Protein AF-A0A0F8V5L2-F1 (afdb_monomer_lite)

pLDDT: mean 91.02, std 13.53, range [37.03, 98.12]

Secondary structure (DSSP, 8-state):
---------GGG-GGGTS--S---SS-HHHHHHHH-----HHHHHHHHHHHHT-S-EEEEEEPPP-SS---EEEEETT-

Structure (mmCIF, N/CA/C/O backbone):
data_AF-A0A0F8V5L2-F1
#
_entry.id   AF-A0A0F8V5L2-F1
#
loop_
_atom_site.group_PDB
_atom_site.id
_atom_site.type_symbol
_atom_site.label_atom_id
_atom_site.label_alt_id
_atom_site.label_comp_id
_atom_site.label_asym_id
_atom_site.label_entity_id
_atom_site.label_seq_id
_atom_site.pdbx_PDB_ins_code
_atom_site.Cartn_x
_atom_site.Cartn_y
_atom_site.Cartn_z
_atom_site.occupancy
_atom_site.B_iso_or_equiv
_atom_site.auth_seq_id
_atom_site.auth_comp_id
_atom_site.auth_asym_id
_atom_site.auth_atom_id
_atom_site.pdbx_PDB_model_num
ATOM 1 N N . MET A 1 1 ? -23.810 9.488 20.169 1.00 37.03 1 MET A N 1
ATOM 2 C CA . MET A 1 1 ? -23.166 10.482 19.291 1.00 37.03 1 MET A CA 1
ATOM 3 C C . MET A 1 1 ? -22.315 9.696 18.324 1.00 37.03 1 MET A C 1
ATOM 5 O O . MET A 1 1 ? -21.252 9.230 18.707 1.00 37.03 1 MET A O 1
ATOM 9 N N . ASP A 1 2 ? -22.865 9.426 17.146 1.00 44.16 2 ASP A N 1
ATOM 10 C CA . ASP A 1 2 ? -22.176 8.679 16.100 1.00 44.16 2 ASP A CA 1
ATOM 11 C C . ASP A 1 2 ? -21.203 9.652 15.429 1.00 44.16 2 ASP A C 1
ATOM 13 O O . ASP A 1 2 ? -21.602 10.524 14.654 1.00 44.16 2 ASP A O 1
ATOM 17 N N . LEU A 1 3 ? -19.942 9.621 15.868 1.00 45.41 3 LEU A N 1
ATOM 18 C CA . LEU A 1 3 ? -18.877 10.391 15.242 1.00 45.41 3 LEU A CA 1
ATOM 19 C C . LEU A 1 3 ? -18.640 9.713 13.895 1.00 45.41 3 LEU A C 1
ATOM 21 O O . LEU A 1 3 ? -17.873 8.757 13.825 1.00 45.41 3 LEU A O 1
ATOM 25 N N . GLY A 1 4 ? -19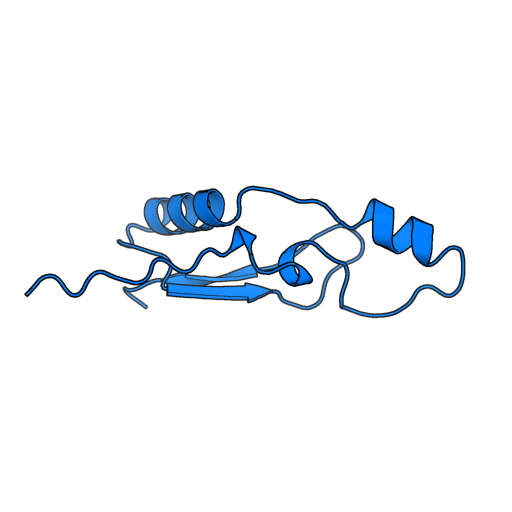.363 10.159 12.863 1.00 44.22 4 GLY A N 1
ATOM 26 C CA . GLY A 1 4 ? -19.224 9.665 11.499 1.00 44.22 4 GLY A CA 1
ATOM 27 C C . GLY A 1 4 ? -17.746 9.617 11.150 1.00 44.22 4 GLY A C 1
ATOM 28 O O . GLY A 1 4 ? -17.108 10.651 10.944 1.00 44.22 4 GLY A O 1
ATOM 29 N N . SER A 1 5 ? -17.173 8.416 11.194 1.00 53.50 5 SER A N 1
ATOM 30 C CA . SER A 1 5 ? -15.762 8.230 10.936 1.00 53.50 5 SER A CA 1
ATOM 31 C C . SER A 1 5 ? -15.562 8.637 9.491 1.00 53.50 5 SER A C 1
ATOM 33 O O . SER A 1 5 ? -16.113 7.985 8.605 1.00 53.50 5 SER A O 1
ATOM 35 N N . TYR A 1 6 ? -14.816 9.712 9.245 1.00 58.19 6 TYR A N 1
ATOM 36 C CA . TYR A 1 6 ? -14.305 9.992 7.913 1.00 58.19 6 TYR A CA 1
ATOM 37 C C . TYR A 1 6 ? -13.518 8.757 7.487 1.00 58.19 6 TYR A C 1
ATOM 39 O O . TYR A 1 6 ? -12.391 8.530 7.933 1.00 58.19 6 TYR A O 1
ATOM 47 N N . GLN A 1 7 ? -14.160 7.897 6.703 1.00 67.81 7 GLN A N 1
ATOM 48 C CA . GLN A 1 7 ? -13.520 6.718 6.174 1.00 67.81 7 GLN A CA 1
ATOM 49 C C . GLN A 1 7 ? -12.479 7.240 5.200 1.00 67.81 7 GLN A C 1
ATOM 51 O O . GLN A 1 7 ? -12.810 7.874 4.199 1.00 67.81 7 GLN A O 1
ATOM 56 N N . THR A 1 8 ? -11.211 7.083 5.569 1.00 84.88 8 THR A N 1
ATOM 57 C CA . THR A 1 8 ? -10.116 7.549 4.730 1.00 84.88 8 THR A CA 1
ATOM 58 C C . THR A 1 8 ? -10.183 6.767 3.429 1.00 84.88 8 THR A C 1
ATOM 60 O O . THR A 1 8 ? -10.087 5.543 3.441 1.00 84.88 8 THR A O 1
ATOM 63 N N . ASP A 1 9 ? -10.400 7.468 2.317 1.00 94.94 9 ASP A N 1
ATOM 64 C CA . ASP A 1 9 ? -10.360 6.852 0.999 1.00 94.94 9 ASP A CA 1
ATOM 65 C C . ASP A 1 9 ? -8.900 6.621 0.608 1.00 94.94 9 ASP A C 1
ATOM 67 O O . ASP A 1 9 ? -8.221 7.499 0.068 1.00 94.94 9 ASP A O 1
ATOM 71 N N . TRP A 1 10 ? -8.399 5.426 0.899 1.00 96.31 10 TRP A N 1
ATOM 72 C CA . TRP A 1 10 ? -7.036 5.021 0.584 1.00 96.31 10 TRP A CA 1
ATOM 73 C C . TRP A 1 10 ? -6.793 4.953 -0.925 1.00 96.31 10 TRP A C 1
ATOM 75 O O . TRP A 1 10 ? -5.657 5.119 -1.367 1.00 96.31 10 TRP A O 1
ATOM 85 N N . ASN A 1 11 ? -7.847 4.788 -1.732 1.00 96.94 11 ASN A N 1
ATOM 86 C CA . ASN A 1 11 ? -7.734 4.763 -3.189 1.00 96.94 11 ASN A CA 1
ATOM 87 C C . ASN A 1 11 ? -7.392 6.141 -3.777 1.00 96.94 11 ASN A C 1
ATOM 89 O O . ASN A 1 11 ? -6.882 6.200 -4.898 1.00 96.94 11 ASN A O 1
ATOM 93 N N . SER A 1 12 ? -7.605 7.227 -3.023 1.00 96.44 12 SER A N 1
ATOM 94 C CA . SER A 1 12 ? -7.231 8.595 -3.416 1.00 96.44 12 SER A CA 1
ATOM 95 C C . SER A 1 12 ? -5.722 8.878 -3.320 1.00 96.44 12 SER A C 1
ATOM 97 O O . SER A 1 12 ? -5.231 9.871 -3.859 1.00 96.44 12 SER A O 1
ATOM 99 N N . LYS A 1 13 ? -4.955 8.013 -2.645 1.00 95.44 13 LYS A N 1
ATOM 100 C CA . LYS A 1 13 ? -3.517 8.192 -2.410 1.00 95.44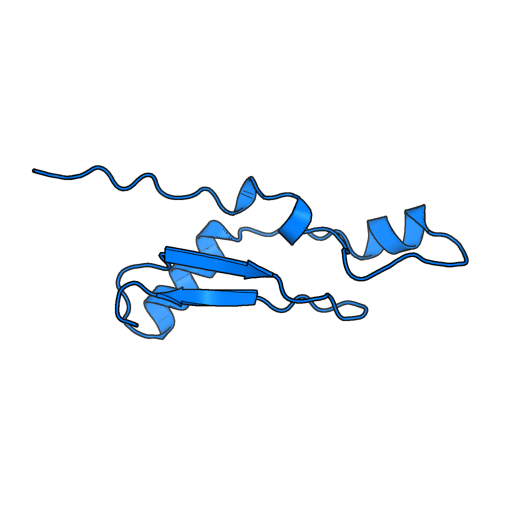 13 LYS A CA 1
ATOM 101 C C . LYS A 1 13 ? -2.694 7.627 -3.567 1.00 95.44 13 LYS A C 1
ATOM 103 O O . LYS A 1 13 ? -2.190 6.509 -3.507 1.00 95.44 13 LYS A O 1
ATOM 108 N N . ASP A 1 14 ? -2.508 8.422 -4.616 1.00 94.94 14 ASP A N 1
ATOM 109 C CA . ASP A 1 14 ? -1.763 8.019 -5.821 1.00 94.94 14 ASP A CA 1
ATOM 110 C C . ASP A 1 14 ? -0.354 7.456 -5.550 1.00 94.94 14 ASP A C 1
ATOM 112 O O . ASP A 1 14 ? 0.104 6.545 -6.244 1.00 94.94 14 ASP A O 1
ATOM 116 N N . GLU A 1 15 ? 0.339 7.960 -4.527 1.00 94.31 15 GLU A N 1
ATOM 117 C CA . GLU A 1 15 ? 1.672 7.483 -4.130 1.00 94.31 15 GLU A CA 1
ATOM 118 C C . GLU A 1 15 ? 1.702 5.993 -3.745 1.00 94.31 15 GLU A C 1
ATOM 120 O O . GLU A 1 15 ? 2.731 5.323 -3.897 1.00 94.31 15 GLU A O 1
ATOM 125 N N . PHE A 1 16 ? 0.567 5.441 -3.304 1.00 96.31 16 PHE A N 1
ATOM 126 C CA . PHE A 1 16 ? 0.449 4.031 -2.948 1.00 96.31 16 PHE A CA 1
ATOM 127 C C . PHE A 1 16 ? 0.517 3.104 -4.156 1.00 96.31 16 PHE A C 1
ATOM 129 O O . PHE A 1 16 ? 0.944 1.957 -4.026 1.00 96.31 16 PHE A O 1
ATOM 136 N N . PHE A 1 17 ? 0.182 3.607 -5.340 1.00 95.62 17 PHE A N 1
ATOM 137 C CA . PHE A 1 17 ? 0.162 2.816 -6.566 1.00 95.62 17 PHE A CA 1
ATOM 138 C C . PHE A 1 17 ? 1.427 3.008 -7.402 1.00 95.62 17 PHE A C 1
ATOM 140 O O . PHE A 1 17 ? 1.801 2.106 -8.144 1.00 95.62 17 PHE A O 1
ATOM 147 N N . LYS A 1 18 ? 2.149 4.118 -7.222 1.00 95.12 18 LYS A N 1
ATOM 148 C CA . LYS A 1 18 ? 3.358 4.469 -7.987 1.00 95.12 18 LYS A CA 1
ATOM 149 C C . LYS A 1 18 ? 4.629 3.857 -7.397 1.00 95.12 18 LYS A C 1
ATOM 151 O O . LYS A 1 18 ? 4.613 3.342 -6.282 1.00 95.12 18 LYS A O 1
ATOM 156 N N . PHE A 1 19 ? 5.724 3.868 -8.152 1.00 95.44 19 PHE A N 1
ATOM 157 C CA . PHE A 1 19 ? 7.066 3.563 -7.642 1.00 95.44 19 PHE A CA 1
ATOM 158 C C . PHE A 1 19 ? 7.670 4.832 -7.028 1.00 95.44 19 PHE A C 1
ATOM 160 O O . PHE A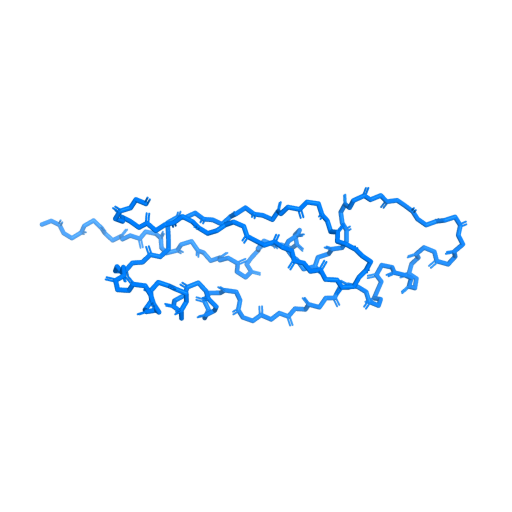 1 19 ? 7.674 5.873 -7.679 1.00 95.44 19 PHE A O 1
ATOM 167 N N . THR A 1 20 ? 8.153 4.766 -5.785 1.00 92.75 20 THR A N 1
ATOM 168 C CA . THR A 1 20 ? 8.613 5.946 -5.026 1.00 92.75 20 THR A CA 1
ATOM 169 C C . THR A 1 20 ? 10.021 5.806 -4.442 1.00 92.75 20 THR A C 1
ATOM 171 O O . THR A 1 20 ? 10.529 6.752 -3.846 1.00 92.75 20 THR A O 1
ATOM 174 N N . ARG A 1 21 ? 10.692 4.657 -4.612 1.00 91.50 21 ARG A N 1
ATOM 175 C CA . ARG A 1 21 ? 12.015 4.401 -4.009 1.00 91.50 21 ARG A CA 1
ATOM 176 C C . ARG A 1 21 ? 13.198 5.034 -4.757 1.00 91.50 21 ARG A C 1
ATOM 178 O O . ARG A 1 21 ? 14.286 5.115 -4.192 1.00 91.50 21 ARG A O 1
ATOM 185 N N . GLY A 1 22 ? 13.034 5.468 -6.006 1.00 91.19 22 GLY A N 1
ATOM 186 C CA . GLY A 1 22 ? 14.142 6.046 -6.768 1.00 91.19 22 GLY A CA 1
ATOM 187 C C . GLY A 1 22 ? 13.810 6.376 -8.218 1.00 91.19 22 GLY A C 1
ATOM 188 O O . GLY A 1 22 ? 12.645 6.532 -8.574 1.00 91.19 22 GLY A O 1
ATOM 189 N N . ARG A 1 23 ? 14.861 6.459 -9.041 1.00 92.88 23 ARG A N 1
ATOM 190 C CA . ARG A 1 23 ? 14.807 6.745 -10.481 1.00 92.88 23 ARG A CA 1
ATOM 191 C C . ARG A 1 23 ? 15.454 5.632 -11.289 1.00 92.88 23 ARG A C 1
ATOM 193 O O . ARG A 1 23 ? 16.308 4.907 -10.775 1.00 92.88 23 ARG A O 1
ATOM 200 N N . PHE A 1 24 ? 15.078 5.536 -12.556 1.00 94.62 24 PHE A N 1
ATOM 201 C CA . PHE A 1 24 ? 15.685 4.598 -13.496 1.00 94.62 24 PHE A CA 1
ATOM 202 C C . PHE A 1 24 ? 16.648 5.339 -14.421 1.00 94.62 24 PHE A C 1
ATOM 204 O O . PHE A 1 24 ? 16.346 6.427 -14.897 1.00 94.62 24 PHE A O 1
ATOM 211 N N . VAL A 1 25 ? 17.815 4.743 -14.678 1.00 96.44 25 VAL A N 1
ATOM 212 C CA . VAL A 1 25 ? 18.834 5.333 -15.567 1.00 96.44 25 VAL A CA 1
ATOM 213 C C . VAL A 1 25 ? 18.395 5.280 -17.034 1.00 96.44 25 VAL A C 1
ATOM 215 O O . VAL A 1 25 ? 18.734 6.167 -17.811 1.00 96.44 25 VAL A O 1
ATOM 218 N N . VAL A 1 26 ? 17.634 4.249 -17.407 1.00 97.00 26 VAL A N 1
ATOM 219 C CA . VAL A 1 26 ? 17.158 3.995 -18.772 1.00 97.00 26 VAL A CA 1
ATOM 220 C C . VAL A 1 26 ? 15.655 3.733 -18.727 1.00 97.00 26 VAL A C 1
ATOM 222 O O . VAL A 1 26 ? 15.164 3.108 -17.783 1.00 97.00 26 VAL A O 1
ATOM 225 N N . ASP A 1 27 ? 14.932 4.217 -19.738 1.00 97.50 27 ASP A N 1
ATOM 226 C CA . ASP A 1 27 ? 13.493 4.000 -19.931 1.00 97.50 27 ASP A CA 1
ATOM 227 C C . ASP A 1 27 ? 12.648 4.296 -18.681 1.00 97.50 27 ASP A C 1
ATOM 229 O O . ASP A 1 27 ? 11.805 3.494 -18.272 1.00 97.50 27 ASP A O 1
ATOM 233 N N . GLU A 1 28 ? 12.888 5.435 -18.026 1.00 96.44 28 GLU A N 1
ATOM 234 C CA . GLU A 1 28 ? 12.239 5.771 -16.753 1.00 96.44 28 GLU A CA 1
ATOM 235 C C . GLU A 1 28 ? 10.714 5.765 -16.847 1.00 96.44 28 GLU A C 1
ATOM 237 O O . GLU A 1 28 ? 10.054 5.118 -16.036 1.00 96.44 28 GLU A O 1
ATOM 242 N N . VAL A 1 29 ? 10.158 6.405 -17.874 1.00 96.69 29 VAL A N 1
ATOM 243 C CA . VAL A 1 29 ? 8.708 6.462 -18.092 1.00 96.69 29 VAL A CA 1
ATOM 244 C C . VAL A 1 29 ? 8.105 5.057 -18.186 1.00 96.69 29 VAL A C 1
ATOM 246 O O . VAL A 1 29 ? 7.098 4.771 -17.538 1.00 96.69 29 VAL A O 1
ATOM 249 N N . GLU A 1 30 ? 8.743 4.154 -18.932 1.00 97.25 30 GLU A N 1
ATOM 250 C CA . GLU A 1 30 ? 8.251 2.787 -19.113 1.00 97.25 30 GLU A CA 1
ATOM 251 C C . GLU A 1 30 ? 8.402 1.957 -17.833 1.00 97.25 30 GLU A C 1
ATOM 253 O O . GLU A 1 30 ? 7.511 1.192 -17.459 1.00 97.25 30 GLU A O 1
ATOM 258 N N . ASN A 1 31 ? 9.510 2.131 -17.110 1.00 96.06 31 ASN A N 1
ATOM 259 C CA . ASN A 1 31 ? 9.724 1.455 -15.838 1.00 96.06 31 ASN A CA 1
ATOM 260 C C . ASN A 1 31 ? 8.737 1.908 -14.754 1.00 96.06 31 ASN A C 1
ATOM 262 O O . ASN A 1 31 ? 8.281 1.058 -13.982 1.00 96.06 31 ASN A O 1
ATOM 266 N N . LEU A 1 32 ? 8.399 3.201 -14.705 1.00 95.25 32 LEU A N 1
ATOM 267 C CA . LEU A 1 32 ? 7.370 3.743 -13.817 1.00 95.25 32 LEU A CA 1
ATOM 268 C C . LEU A 1 32 ? 5.992 3.197 -14.195 1.00 95.25 32 LEU A C 1
ATOM 270 O O . LEU A 1 32 ? 5.300 2.663 -13.330 1.00 95.25 32 LEU A O 1
ATOM 274 N N . ARG A 1 33 ? 5.636 3.225 -15.487 1.00 95.25 33 ARG A N 1
ATOM 275 C CA . ARG A 1 33 ? 4.356 2.712 -15.995 1.00 95.25 33 ARG A CA 1
ATOM 276 C C . ARG A 1 33 ? 4.146 1.234 -15.660 1.00 95.25 33 ARG A C 1
ATOM 278 O O . ARG A 1 33 ? 3.083 0.868 -15.175 1.00 95.25 33 ARG A O 1
ATOM 285 N N . LYS A 1 34 ? 5.164 0.386 -15.852 1.00 94.88 34 LYS A N 1
ATOM 286 C CA . LYS A 1 34 ? 5.103 -1.056 -15.526 1.00 94.88 34 LYS A CA 1
ATOM 287 C C . LYS A 1 34 ? 4.900 -1.349 -14.034 1.00 94.88 34 LYS A C 1
ATOM 289 O O . LYS A 1 34 ? 4.510 -2.459 -13.685 1.00 94.88 34 LYS A O 1
ATOM 294 N N . ARG A 1 35 ? 5.215 -0.396 -13.152 1.00 94.69 35 ARG A N 1
ATOM 295 C CA . ARG A 1 35 ? 5.170 -0.546 -11.683 1.00 94.69 35 ARG A CA 1
ATOM 296 C C . ARG A 1 35 ? 4.029 0.230 -11.034 1.00 94.69 35 ARG A C 1
ATOM 298 O O . ARG A 1 35 ? 3.857 0.151 -9.810 1.00 94.69 35 ARG A O 1
ATOM 305 N N . GLU A 1 36 ? 3.269 0.968 -11.837 1.00 94.50 36 GLU A N 1
ATOM 306 C CA . GLU A 1 36 ? 2.029 1.599 -11.426 1.00 94.50 36 GLU A CA 1
ATOM 307 C C . GLU A 1 36 ? 0.875 0.615 -11.611 1.00 94.50 36 GLU A C 1
ATOM 309 O O . GLU A 1 36 ? 0.436 0.334 -12.723 1.00 94.50 36 GLU A O 1
ATOM 314 N N . ILE A 1 37 ? 0.400 0.063 -10.496 1.00 93.19 37 ILE A N 1
ATOM 315 C CA . ILE A 1 37 ? -0.729 -0.868 -10.479 1.00 93.19 37 ILE A CA 1
ATOM 316 C C . ILE A 1 37 ? -1.747 -0.321 -9.494 1.00 93.19 37 ILE A C 1
ATOM 318 O O . ILE A 1 37 ? -1.455 -0.234 -8.300 1.00 93.19 37 ILE A O 1
ATOM 322 N N . ARG A 1 38 ? -2.935 0.034 -9.994 1.00 95.44 38 ARG A N 1
ATOM 323 C CA . ARG A 1 38 ? -4.078 0.385 -9.147 1.00 95.44 38 ARG A CA 1
ATOM 324 C C . ARG A 1 38 ? -4.843 -0.868 -8.752 1.00 95.44 38 ARG A C 1
ATOM 326 O O . ARG A 1 38 ? -5.079 -1.754 -9.568 1.00 95.44 38 ARG A O 1
ATOM 333 N N . PHE A 1 39 ? -5.243 -0.904 -7.495 1.00 95.94 39 PHE A N 1
ATOM 334 C CA . PHE A 1 39 ? -6.092 -1.930 -6.910 1.00 95.94 39 PHE A CA 1
ATOM 335 C C . PHE A 1 39 ? -6.941 -1.281 -5.816 1.00 95.94 39 PHE A C 1
ATOM 337 O O . PHE A 1 39 ? -6.654 -0.161 -5.391 1.00 95.94 39 PHE A O 1
ATOM 344 N N . ASP A 1 40 ? -7.989 -1.968 -5.372 1.00 97.69 40 ASP A N 1
ATOM 345 C CA . ASP A 1 40 ? -8.863 -1.445 -4.326 1.00 97.69 40 ASP A CA 1
ATOM 346 C C . ASP A 1 40 ? -8.206 -1.597 -2.945 1.00 97.69 40 ASP A C 1
ATOM 348 O O . ASP A 1 40 ? -8.311 -2.627 -2.273 1.00 97.69 40 ASP A O 1
ATOM 352 N N . LEU A 1 41 ? -7.491 -0.556 -2.531 1.00 97.62 41 LEU A N 1
ATOM 353 C CA . LEU A 1 41 ? -6.824 -0.477 -1.242 1.00 97.62 41 LEU A CA 1
ATOM 354 C C . LEU A 1 41 ? -7.823 -0.295 -0.091 1.00 97.62 41 LEU A C 1
ATOM 356 O O . LEU A 1 41 ? -7.558 -0.787 1.002 1.00 97.62 41 LEU A O 1
ATOM 360 N N . ASN A 1 42 ? -8.992 0.313 -0.328 1.00 97.56 42 ASN A N 1
ATOM 361 C CA . ASN A 1 42 ? -10.073 0.341 0.667 1.00 97.56 42 ASN A CA 1
ATOM 362 C C . ASN A 1 42 ? -10.566 -1.074 0.977 1.00 97.56 42 ASN A C 1
ATOM 364 O O . ASN A 1 42 ? -10.734 -1.439 2.143 1.00 97.56 42 ASN A O 1
ATOM 368 N N . ARG A 1 43 ? -10.765 -1.896 -0.060 1.00 98.00 43 ARG A N 1
ATOM 369 C CA . ARG A 1 43 ? -11.143 -3.299 0.126 1.00 98.00 43 ARG A CA 1
ATOM 370 C C . ARG A 1 43 ? -10.031 -4.100 0.789 1.00 98.00 43 ARG A C 1
ATOM 372 O O . ARG A 1 43 ? -10.336 -4.885 1.683 1.00 98.00 43 ARG A O 1
ATOM 379 N N . LEU A 1 44 ? -8.773 -3.890 0.397 1.00 97.69 44 LEU A N 1
ATOM 380 C CA . LEU A 1 44 ? -7.633 -4.550 1.037 1.00 97.69 44 LEU A CA 1
ATOM 381 C C . LEU A 1 44 ? -7.554 -4.210 2.533 1.00 97.69 44 LEU A C 1
ATOM 383 O O . LEU A 1 44 ? -7.397 -5.116 3.342 1.00 97.69 44 LEU A O 1
ATOM 387 N N . ALA A 1 45 ? -7.723 -2.938 2.902 1.00 97.62 45 ALA A N 1
ATOM 388 C CA . ALA A 1 45 ? -7.713 -2.483 4.292 1.00 97.62 45 ALA A CA 1
ATOM 389 C C . ALA A 1 45 ? -8.813 -3.149 5.130 1.00 97.62 45 ALA A C 1
ATOM 391 O O . ALA A 1 45 ? -8.570 -3.570 6.259 1.00 97.62 45 ALA A O 1
ATOM 392 N N . ARG A 1 46 ? -10.017 -3.284 4.556 1.00 97.38 46 ARG A N 1
ATOM 393 C CA . ARG A 1 46 ? -11.135 -3.984 5.198 1.00 97.38 46 ARG A CA 1
ATOM 394 C C . ARG A 1 46 ? -10.829 -5.465 5.408 1.00 97.38 46 ARG A C 1
ATOM 396 O O . ARG A 1 46 ? -10.964 -5.954 6.518 1.00 97.38 46 ARG A O 1
ATOM 403 N N . VAL A 1 47 ? -10.369 -6.156 4.362 1.00 98.12 47 VAL A N 1
ATOM 404 C CA . VAL A 1 47 ? -10.013 -7.582 4.449 1.00 98.12 47 VAL A CA 1
ATOM 405 C C . VAL A 1 47 ? -8.878 -7.812 5.450 1.00 98.12 47 VAL A C 1
ATOM 407 O O . VAL A 1 47 ? -8.906 -8.798 6.178 1.00 98.12 47 VAL A O 1
ATOM 410 N N . ALA A 1 48 ? -7.898 -6.908 5.518 1.00 97.44 48 ALA A N 1
ATOM 411 C CA . ALA A 1 48 ? -6.811 -6.995 6.485 1.00 97.44 48 ALA A CA 1
ATOM 412 C C . ALA A 1 48 ? -7.320 -6.889 7.932 1.00 97.44 48 ALA A C 1
ATOM 414 O O . ALA A 1 48 ? -6.949 -7.727 8.749 1.00 97.44 48 ALA A O 1
ATOM 415 N N . ALA A 1 49 ? -8.200 -5.926 8.230 1.00 97.50 49 ALA A N 1
ATOM 416 C CA . ALA A 1 49 ? -8.822 -5.801 9.551 1.00 97.50 49 ALA A CA 1
ATOM 417 C C . ALA A 1 49 ? -9.649 -7.049 9.911 1.00 97.50 49 ALA A C 1
ATOM 419 O O . ALA A 1 49 ? -9.414 -7.663 10.952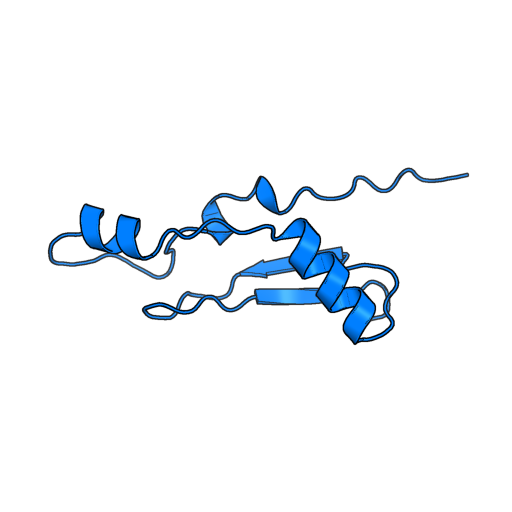 1.00 97.50 49 ALA A O 1
ATOM 420 N N . ASP A 1 50 ? -10.515 -7.495 8.992 1.00 97.75 50 ASP A N 1
ATOM 421 C CA . ASP A 1 50 ? -11.339 -8.696 9.169 1.00 97.75 50 ASP A CA 1
ATOM 422 C C . ASP A 1 50 ? -10.468 -9.939 9.458 1.00 97.75 50 ASP A C 1
ATOM 424 O O . ASP A 1 50 ? -10.826 -10.779 10.282 1.00 97.75 50 ASP A O 1
ATOM 428 N N . SER A 1 51 ? -9.300 -10.055 8.811 1.00 98.00 51 SER A N 1
ATOM 429 C CA . SER A 1 51 ? -8.404 -11.214 8.952 1.00 98.00 51 SER A CA 1
ATOM 430 C C . SER A 1 51 ? -7.739 -11.348 10.323 1.00 98.00 51 SER A C 1
ATOM 432 O O . SER A 1 51 ? -7.318 -12.447 10.683 1.00 98.00 51 SER A O 1
ATOM 434 N N . VAL A 1 52 ? -7.648 -10.250 11.078 1.00 96.88 52 VAL A N 1
ATOM 435 C CA . VAL A 1 52 ? -7.047 -10.219 12.421 1.00 96.88 52 VAL A CA 1
ATOM 436 C C . VAL A 1 52 ? -8.079 -9.995 13.528 1.00 96.88 52 VAL A C 1
ATOM 438 O O . VAL A 1 52 ? -7.718 -9.998 14.699 1.00 96.88 52 VAL A O 1
ATOM 441 N N . GLY A 1 53 ? -9.362 -9.853 13.177 1.00 96.94 53 GLY A N 1
ATOM 442 C CA . GLY A 1 53 ? -10.448 -9.622 14.134 1.00 96.94 53 GLY A CA 1
ATOM 443 C C . GLY A 1 53 ? -10.589 -8.171 14.606 1.00 96.94 53 GLY A C 1
ATOM 444 O O . GLY A 1 53 ? -11.346 -7.923 15.543 1.00 96.94 53 GLY A O 1
ATOM 445 N N . ALA A 1 54 ? -9.907 -7.228 13.953 1.00 97.50 54 ALA A N 1
ATOM 446 C CA . ALA A 1 54 ? -10.029 -5.802 14.234 1.00 97.50 54 ALA A CA 1
ATOM 447 C C . ALA A 1 54 ? -11.294 -5.216 13.590 1.00 97.50 54 ALA A C 1
ATOM 449 O O . ALA A 1 54 ? -11.771 -5.721 12.569 1.00 97.50 54 ALA A O 1
ATOM 450 N N . ALA A 1 55 ? -11.829 -4.116 14.128 1.00 96.12 55 ALA A N 1
ATOM 451 C CA . ALA A 1 55 ? -13.029 -3.513 13.547 1.00 96.12 55 ALA A CA 1
ATOM 452 C C . ALA A 1 55 ? -12.703 -2.682 12.298 1.00 96.12 55 ALA A C 1
ATOM 454 O O . ALA A 1 55 ? -13.532 -2.582 11.388 1.00 96.12 55 ALA A O 1
ATOM 455 N N . ARG A 1 56 ? -11.509 -2.072 12.232 1.00 95.19 56 ARG A N 1
ATOM 456 C CA . ARG A 1 56 ? -11.057 -1.317 11.053 1.00 95.19 56 ARG A CA 1
ATOM 457 C C . ARG A 1 56 ? -9.553 -1.053 11.031 1.00 95.19 56 ARG A C 1
ATOM 459 O O . ARG A 1 56 ? -8.909 -0.850 12.051 1.00 95.19 56 ARG A O 1
ATOM 466 N N . CYS A 1 57 ? -9.025 -0.885 9.822 1.00 96.81 57 CYS A N 1
ATOM 467 C CA . CYS A 1 57 ? -7.717 -0.272 9.614 1.00 96.81 57 CYS A CA 1
ATOM 468 C C . CYS A 1 57 ? -7.816 1.257 9.767 1.00 96.81 57 CYS A C 1
ATOM 470 O O . CYS A 1 57 ? -8.635 1.901 9.104 1.00 96.81 57 CYS A O 1
ATOM 472 N N . ILE A 1 58 ? -6.977 1.840 10.626 1.00 95.94 58 ILE A N 1
ATOM 473 C CA . ILE A 1 58 ? -6.966 3.279 10.944 1.00 95.94 58 ILE A CA 1
ATOM 474 C C . ILE A 1 58 ? -5.812 4.040 10.286 1.00 95.94 58 ILE A C 1
ATOM 476 O O . ILE A 1 58 ? -5.887 5.260 10.148 1.00 95.94 58 ILE A O 1
ATOM 480 N N . ALA A 1 59 ? -4.755 3.345 9.860 1.00 96.31 59 ALA A N 1
ATOM 481 C CA . ALA A 1 59 ? -3.634 3.956 9.158 1.00 96.31 59 ALA A CA 1
ATOM 482 C C . ALA A 1 59 ? -2.986 2.985 8.170 1.00 96.31 59 ALA A C 1
ATOM 484 O O . ALA A 1 59 ? -2.802 1.808 8.472 1.00 96.31 59 ALA A O 1
ATOM 485 N N . ILE A 1 60 ? -2.574 3.508 7.013 1.00 97.38 60 ILE A N 1
ATOM 486 C CA . ILE A 1 60 ? -1.772 2.783 6.027 1.00 97.38 60 ILE A CA 1
ATOM 487 C C . ILE A 1 60 ? -0.534 3.607 5.703 1.00 97.38 60 ILE A C 1
ATOM 489 O O . ILE A 1 60 ? -0.624 4.775 5.324 1.00 97.38 60 ILE A O 1
ATOM 493 N N . LYS A 1 61 ? 0.633 2.974 5.802 1.00 96.50 61 LYS A N 1
ATOM 494 C CA . LYS A 1 61 ? 1.910 3.523 5.354 1.00 96.50 61 LYS A CA 1
ATOM 495 C C . LYS A 1 61 ? 2.514 2.597 4.314 1.00 96.50 61 LYS A C 1
ATOM 497 O O . LYS A 1 61 ? 2.764 1.426 4.585 1.00 96.50 61 LYS A O 1
ATOM 502 N N . LYS A 1 62 ? 2.822 3.134 3.138 1.00 95.94 62 LYS A N 1
ATOM 503 C CA . LYS A 1 62 ? 3.627 2.424 2.146 1.00 95.94 62 LYS A CA 1
ATOM 504 C C . LYS A 1 62 ? 5.108 2.503 2.521 1.00 95.94 62 LYS A C 1
ATOM 506 O O . LYS A 1 62 ? 5.644 3.585 2.756 1.00 95.94 62 LYS A O 1
ATOM 511 N N . TYR A 1 63 ? 5.770 1.356 2.576 1.00 95.31 63 TYR A N 1
ATOM 512 C CA . TYR A 1 63 ? 7.221 1.271 2.709 1.00 95.31 63 TYR A CA 1
ATOM 513 C C . TYR A 1 63 ? 7.921 1.421 1.354 1.00 95.31 63 TYR A C 1
ATOM 515 O O . TYR A 1 63 ? 7.271 1.271 0.316 1.00 95.31 63 TYR A O 1
ATOM 523 N N . PRO A 1 64 ? 9.235 1.733 1.342 1.00 92.50 64 PRO A N 1
ATOM 524 C CA . PRO A 1 64 ? 9.994 1.841 0.101 1.00 92.50 64 PRO A CA 1
ATOM 525 C C . PRO A 1 64 ? 9.768 0.620 -0.795 1.00 92.50 64 PRO A C 1
ATOM 527 O O . PRO A 1 64 ? 9.911 -0.515 -0.337 1.00 92.50 64 PRO A O 1
ATOM 530 N N . ASP A 1 65 ? 9.405 0.857 -2.059 1.00 91.75 65 ASP A N 1
ATOM 531 C CA . ASP A 1 65 ? 9.093 -0.217 -3.005 1.00 91.75 65 ASP A CA 1
ATOM 532 C C . ASP A 1 65 ? 10.249 -1.227 -3.126 1.00 91.75 65 ASP A C 1
ATOM 534 O O . ASP A 1 65 ? 11.432 -0.896 -2.991 1.00 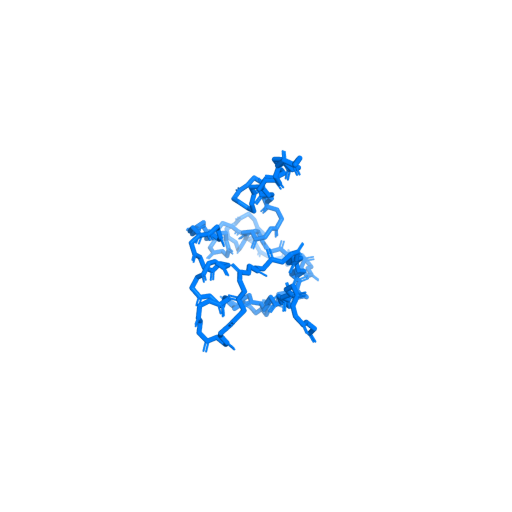91.75 65 ASP A O 1
ATOM 538 N N . GLY A 1 66 ? 9.924 -2.477 -3.447 1.00 85.38 66 GLY A N 1
ATOM 539 C CA . GLY A 1 66 ? 10.901 -3.339 -4.105 1.00 85.38 66 GLY A CA 1
ATOM 540 C C . GLY A 1 66 ? 10.943 -3.044 -5.604 1.00 85.38 66 GLY A C 1
ATOM 541 O O . GLY A 1 66 ? 10.592 -1.954 -6.049 1.00 85.38 66 GLY A O 1
ATOM 542 N N . MET A 1 67 ? 11.374 -4.010 -6.415 1.00 85.88 67 MET A N 1
ATOM 543 C CA . MET A 1 67 ? 11.345 -3.818 -7.870 1.00 85.88 67 MET A CA 1
ATOM 544 C C . MET A 1 67 ? 9.923 -3.917 -8.423 1.00 85.88 67 MET A C 1
ATOM 546 O O . MET A 1 67 ? 9.525 -3.058 -9.200 1.00 85.88 67 MET A O 1
ATOM 550 N N . PHE A 1 68 ? 9.156 -4.928 -8.010 1.00 88.69 68 PHE A N 1
ATOM 551 C CA . PHE A 1 68 ? 7.782 -5.163 -8.485 1.00 88.69 68 PHE A CA 1
ATOM 552 C C . PHE A 1 68 ? 6.770 -5.393 -7.356 1.00 88.69 68 PHE A C 1
ATOM 554 O O . PHE A 1 68 ? 5.578 -5.520 -7.608 1.00 88.69 68 PHE A O 1
ATOM 561 N N . ASN A 1 69 ? 7.226 -5.428 -6.106 1.00 90.56 69 ASN A N 1
ATOM 562 C CA . ASN A 1 69 ? 6.390 -5.603 -4.928 1.00 90.56 69 ASN A CA 1
ATOM 563 C C . ASN A 1 69 ? 6.224 -4.284 -4.166 1.00 90.56 69 ASN A C 1
ATOM 565 O O . ASN A 1 69 ? 7.144 -3.464 -4.091 1.00 90.56 69 ASN A O 1
ATOM 569 N N . LYS A 1 70 ? 5.052 -4.125 -3.546 1.00 92.81 70 LYS A N 1
ATOM 570 C CA . LYS A 1 70 ? 4.731 -3.029 -2.629 1.00 92.81 70 LYS A CA 1
ATOM 571 C C . LYS A 1 70 ? 4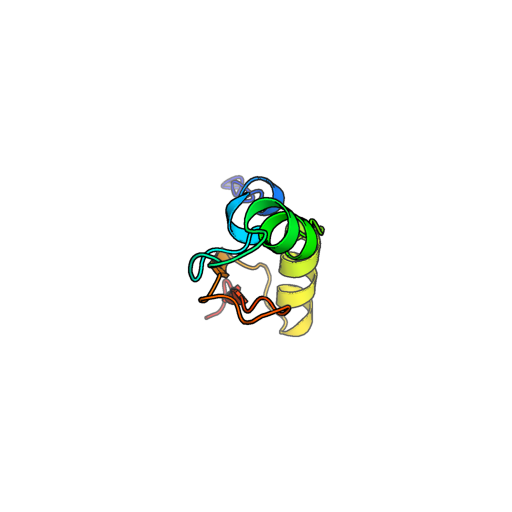.512 -3.608 -1.238 1.00 92.81 70 LYS A C 1
ATOM 573 O O . LYS A 1 70 ? 3.858 -4.638 -1.101 1.00 92.81 70 LYS A O 1
ATOM 578 N N . ALA A 1 71 ? 5.073 -2.956 -0.228 1.00 95.00 71 ALA A N 1
ATOM 579 C CA . ALA A 1 71 ? 4.896 -3.329 1.168 1.00 95.00 71 ALA A CA 1
ATOM 580 C C . ALA A 1 71 ? 4.118 -2.224 1.884 1.00 95.00 71 ALA A C 1
ATOM 582 O O . ALA A 1 71 ? 4.466 -1.047 1.774 1.00 95.00 71 ALA A O 1
ATOM 583 N N . PHE A 1 72 ? 3.076 -2.612 2.614 1.00 96.75 72 PHE A N 1
ATOM 584 C CA . PHE A 1 72 ? 2.234 -1.704 3.383 1.00 96.75 72 PHE A CA 1
ATOM 585 C C . PHE A 1 72 ? 2.276 -2.104 4.853 1.00 96.75 72 PHE A C 1
ATOM 587 O O . PHE A 1 72 ? 2.075 -3.269 5.184 1.00 96.75 72 PHE A O 1
ATOM 594 N N . LEU A 1 73 ? 2.524 -1.130 5.722 1.00 97.19 73 LEU A N 1
ATOM 595 C CA . LEU A 1 73 ? 2.219 -1.234 7.138 1.00 97.19 73 LEU A CA 1
ATOM 596 C C . LEU A 1 73 ? 0.782 -0.749 7.335 1.00 97.19 73 LEU A C 1
ATOM 598 O O . LEU A 1 73 ? 0.471 0.392 6.989 1.00 97.19 73 LEU A O 1
ATOM 602 N N . MET A 1 74 ? -0.066 -1.613 7.880 1.00 97.38 74 MET A N 1
ATOM 603 C CA . MET A 1 74 ? -1.444 -1.296 8.242 1.00 97.38 74 MET A CA 1
ATOM 604 C C . MET A 1 74 ? -1.568 -1.324 9.763 1.00 97.38 74 MET A C 1
ATOM 606 O O . MET A 1 74 ? -1.168 -2.307 10.380 1.00 97.38 74 MET A O 1
ATOM 610 N N . SER A 1 75 ? -2.096 -0.254 10.350 1.00 97.50 75 SER A N 1
ATOM 611 C CA . SER A 1 75 ? -2.406 -0.182 11.780 1.00 97.50 75 SER A CA 1
ATOM 612 C C . SER A 1 75 ? -3.904 -0.341 11.974 1.00 97.50 75 SER A C 1
ATOM 614 O O . SER A 1 75 ? -4.689 0.297 11.258 1.00 97.50 75 SER A O 1
ATOM 616 N N . MET A 1 76 ? -4.281 -1.190 12.921 1.00 97.06 76 MET A N 1
ATOM 617 C CA . MET A 1 76 ? -5.668 -1.481 13.256 1.00 97.06 76 MET A CA 1
ATOM 618 C C . MET A 1 76 ? -6.120 -0.637 14.448 1.00 97.06 76 MET A C 1
ATOM 620 O O . MET A 1 76 ? -5.315 0.052 15.076 1.00 97.06 76 MET A O 1
ATOM 624 N N . ASP A 1 77 ? -7.423 -0.601 14.705 1.00 96.25 77 ASP A N 1
ATOM 625 C CA . ASP A 1 77 ? -7.991 0.173 15.806 1.00 96.25 77 ASP A CA 1
ATOM 626 C C . ASP A 1 77 ? -7.759 -0.439 17.195 1.00 96.25 77 ASP A C 1
ATOM 628 O O . ASP A 1 77 ? -7.938 0.256 18.195 1.00 96.25 77 ASP A O 1
ATOM 632 N N . ASP A 1 78 ? -7.331 -1.698 17.255 1.00 93.00 78 ASP A N 1
ATOM 633 C CA . ASP A 1 78 ? -7.082 -2.474 18.470 1.00 93.00 78 ASP A CA 1
ATOM 634 C C . ASP A 1 78 ? -5.596 -2.605 18.866 1.00 93.00 78 ASP A C 1
ATOM 636 O O . ASP A 1 78 ? -5.312 -3.108 19.956 1.00 93.00 78 ASP A O 1
ATOM 640 N N . GLY A 1 79 ? -4.663 -2.082 18.061 1.00 76.88 79 GLY A N 1
ATOM 641 C CA . GLY A 1 79 ? -3.225 -1.998 18.374 1.00 76.88 79 GLY A CA 1
ATOM 642 C C . GLY A 1 79 ? -2.333 -2.729 17.384 1.00 76.88 79 GLY A C 1
ATOM 643 O O . GLY A 1 79 ? -1.210 -3.090 17.804 1.00 76.88 79 GLY A O 1
#

Foldseek 3Di:
DPPPPPLPQPLPPQVQQFQDQDADPPPRVVQRVLQRDRDRVSVVQCVVCVVVVAPGFPDWDWDHDDSRDTDIDTDGPVD

Sequence (79 aa):
MDLGSYQTDWNSKDEFFKFTRGRFVVDEVENLRKREIRFDLNRLARVAADSVGAARCIAIKKYPDGMFNKAFLMSMDDG

Organism: NCBI:txid308745

Radius of gyration: 15.11 Å; chains: 1; bounding box: 42×22×39 Å